Protein AF-A0A821ZN72-F1 (afdb_monomer_lite)

InterPro domains:
  IPR028994 Integrin alpha, N-terminal [SSF69318] (66-125)

Structure (mmCIF, N/CA/C/O backbone):
data_AF-A0A821ZN72-F1
#
_entry.id   AF-A0A821ZN72-F1
#
loop_
_atom_site.group_PDB
_atom_site.id
_atom_site.type_symbol
_atom_site.label_atom_id
_atom_site.label_alt_id
_atom_site.label_comp_id
_atom_site.label_asym_id
_atom_site.label_entity_id
_atom_site.label_seq_id
_atom_site.pdbx_PDB_ins_code
_atom_site.Cartn_x
_atom_site.Cartn_y
_atom_site.Cartn_z
_atom_site.occupancy
_atom_site.B_iso_or_equiv
_atom_site.auth_seq_id
_atom_site.auth_comp_id
_atom_site.auth_asym_id
_atom_site.auth_atom_id
_atom_site.pdbx_PDB_model_num
ATOM 1 N N . MET A 1 1 ? 95.736 39.147 -12.457 1.00 45.97 1 MET A N 1
ATOM 2 C CA . MET A 1 1 ? 95.042 38.847 -13.732 1.00 45.97 1 MET A CA 1
ATOM 3 C C . MET A 1 1 ? 93.547 38.997 -13.495 1.00 45.97 1 MET A C 1
ATOM 5 O O . MET A 1 1 ? 93.052 38.441 -12.524 1.00 45.97 1 MET A O 1
ATOM 9 N N . ASN A 1 2 ? 92.874 39.818 -14.301 1.00 39.53 2 ASN A N 1
ATOM 10 C CA . ASN A 1 2 ? 91.482 40.238 -14.100 1.00 39.53 2 ASN A CA 1
ATOM 11 C C . ASN A 1 2 ? 90.491 39.149 -14.540 1.00 39.53 2 ASN A C 1
ATOM 13 O O . ASN A 1 2 ? 90.612 38.623 -15.645 1.00 39.53 2 ASN A O 1
ATOM 17 N N . TYR A 1 3 ? 89.491 38.851 -13.706 1.00 51.88 3 TYR A N 1
ATOM 18 C CA . TYR A 1 3 ? 88.338 38.041 -14.101 1.00 51.88 3 TYR A CA 1
ATOM 19 C C . TYR A 1 3 ? 87.355 38.911 -14.888 1.00 51.88 3 TYR A C 1
ATOM 21 O O . TYR A 1 3 ? 86.797 39.866 -14.355 1.00 51.88 3 TYR A O 1
ATOM 29 N N . VAL A 1 4 ? 87.128 38.576 -16.158 1.00 58.50 4 VAL A N 1
ATOM 30 C CA . VAL A 1 4 ? 86.057 39.173 -16.966 1.00 58.50 4 VAL A CA 1
ATOM 31 C C . VAL A 1 4 ? 84.825 38.279 -16.840 1.00 58.50 4 VAL A C 1
ATOM 33 O O . VAL A 1 4 ? 84.816 37.148 -17.325 1.00 58.50 4 VAL A O 1
ATOM 36 N N . MET A 1 5 ? 83.785 38.768 -16.163 1.00 53.09 5 MET A N 1
ATOM 37 C CA . MET A 1 5 ? 82.518 38.050 -16.005 1.00 53.09 5 MET A CA 1
ATOM 38 C C . MET A 1 5 ? 81.690 38.178 -17.293 1.00 53.09 5 MET A C 1
ATOM 40 O O . MET A 1 5 ? 81.327 39.275 -17.712 1.00 53.09 5 MET A O 1
ATOM 44 N N . LYS A 1 6 ? 81.403 37.048 -17.948 1.00 61.91 6 LYS A N 1
ATOM 45 C CA . LYS A 1 6 ? 80.649 36.989 -19.208 1.00 61.91 6 LYS A CA 1
ATOM 46 C C . LYS A 1 6 ? 79.165 36.760 -18.909 1.00 61.91 6 LYS A C 1
ATOM 48 O O . LYS A 1 6 ? 78.763 35.636 -18.620 1.00 61.91 6 LYS A O 1
ATOM 53 N N . PHE A 1 7 ? 78.347 37.811 -18.978 1.00 49.97 7 PHE A N 1
ATOM 54 C CA . PHE A 1 7 ? 76.890 37.689 -18.859 1.00 49.97 7 PHE A CA 1
ATOM 55 C C . PHE A 1 7 ? 76.300 37.091 -20.141 1.00 49.97 7 PHE A C 1
ATOM 57 O O . PHE A 1 7 ? 76.469 37.631 -21.234 1.00 49.97 7 PHE A O 1
ATOM 64 N N . ARG A 1 8 ? 75.611 35.955 -20.014 1.00 59.69 8 ARG A N 1
ATOM 65 C CA . ARG A 1 8 ? 74.919 35.285 -21.120 1.00 59.69 8 ARG A CA 1
ATOM 66 C C . ARG A 1 8 ? 73.436 35.650 -21.048 1.00 59.69 8 ARG A C 1
ATOM 68 O O . ARG A 1 8 ? 72.725 35.164 -20.176 1.00 59.69 8 ARG A O 1
ATOM 75 N N . ILE A 1 9 ? 72.984 36.530 -21.939 1.00 61.78 9 ILE A N 1
ATOM 76 C CA . ILE A 1 9 ? 71.574 36.931 -22.040 1.00 61.78 9 ILE A CA 1
ATOM 77 C C . ILE A 1 9 ? 70.804 35.769 -22.683 1.00 61.78 9 ILE A C 1
ATOM 79 O O . ILE A 1 9 ? 71.154 35.322 -23.776 1.00 61.78 9 ILE A O 1
ATOM 83 N N . LEU A 1 10 ? 69.794 35.235 -21.991 1.00 61.06 10 LEU A N 1
ATOM 84 C CA . LEU A 1 10 ? 68.922 34.192 -22.539 1.00 61.06 10 LEU A CA 1
ATOM 85 C C . LEU A 1 10 ? 67.983 34.791 -23.605 1.00 61.06 10 LEU A C 1
ATOM 87 O O . LEU A 1 10 ? 67.548 35.934 -23.459 1.00 61.06 10 LEU A O 1
ATOM 91 N N . PRO A 1 11 ? 67.653 34.045 -24.674 1.00 64.62 11 PRO A N 1
ATOM 92 C CA . PRO A 1 11 ? 66.812 34.548 -25.755 1.00 64.62 11 PRO A CA 1
ATOM 93 C C . PRO A 1 11 ? 65.397 34.885 -25.261 1.00 64.62 11 PRO A C 1
ATOM 95 O O . PRO A 1 11 ? 64.787 34.128 -24.502 1.00 64.62 11 PRO A O 1
ATOM 98 N N . LEU A 1 12 ? 64.858 36.009 -25.743 1.00 59.19 12 LEU A N 1
ATOM 99 C CA . LEU A 1 12 ? 63.556 36.579 -25.358 1.00 59.19 12 LEU A CA 1
ATOM 100 C C . LEU A 1 12 ? 62.381 35.584 -25.504 1.00 59.19 12 LEU A C 1
ATOM 102 O O . LEU A 1 12 ? 61.404 35.649 -24.761 1.00 59.19 12 LEU A O 1
ATOM 106 N N . SER A 1 13 ? 62.506 34.610 -26.410 1.00 64.75 13 SER A N 1
ATOM 107 C CA . SER A 1 13 ? 61.522 33.543 -26.640 1.00 64.75 13 SER A CA 1
ATOM 108 C C . SER A 1 13 ? 61.353 32.586 -25.454 1.00 64.75 13 SER A C 1
ATOM 110 O O . SER A 1 13 ? 60.258 32.064 -25.235 1.00 64.75 13 SER A O 1
ATOM 112 N N . ILE A 1 14 ? 62.408 32.369 -24.662 1.00 65.38 14 ILE A N 1
ATOM 113 C CA . ILE A 1 14 ? 62.359 31.515 -23.470 1.00 65.38 14 ILE A CA 1
ATOM 114 C C . ILE A 1 14 ? 61.598 32.230 -22.355 1.00 65.38 14 ILE A C 1
ATOM 116 O O . ILE A 1 14 ? 60.726 31.622 -21.736 1.00 65.38 14 ILE A O 1
ATOM 120 N N . PHE A 1 15 ? 61.856 33.523 -22.149 1.00 63.22 15 PHE A N 1
ATOM 121 C CA . PHE A 1 15 ? 61.130 34.327 -21.163 1.00 63.22 15 PHE A CA 1
ATOM 122 C C . PHE A 1 15 ? 59.634 34.404 -21.476 1.00 63.22 15 PHE A C 1
ATOM 124 O O . PHE A 1 15 ? 58.810 34.205 -20.586 1.00 63.22 15 PHE A O 1
ATOM 131 N N . PHE A 1 16 ? 59.276 34.595 -22.747 1.00 68.62 16 PHE A N 1
ATOM 132 C CA . PHE A 1 16 ? 57.877 34.673 -23.165 1.00 68.62 16 PHE A CA 1
ATOM 133 C C . PHE A 1 16 ? 57.124 33.345 -22.967 1.00 68.62 16 PHE A C 1
ATOM 135 O O . PHE A 1 16 ? 55.985 33.338 -22.505 1.00 68.62 16 PHE A O 1
ATOM 142 N N . ARG A 1 17 ? 57.773 32.201 -23.241 1.00 69.44 17 ARG A N 1
ATOM 143 C CA . ARG A 1 17 ? 57.181 30.870 -23.014 1.00 69.44 17 ARG A CA 1
ATOM 144 C C . ARG A 1 17 ? 56.913 30.579 -21.540 1.00 69.44 17 ARG A C 1
ATOM 146 O O . ARG A 1 17 ? 55.849 30.062 -21.219 1.00 69.44 17 ARG A O 1
ATOM 153 N N . HIS A 1 18 ? 57.845 30.917 -20.651 1.00 70.19 18 HIS A N 1
ATOM 154 C CA . HIS A 1 18 ? 57.661 30.686 -19.214 1.00 70.19 18 HIS A CA 1
ATOM 155 C C . HIS A 1 18 ? 56.584 31.606 -18.633 1.00 70.19 18 HIS A C 1
ATOM 157 O O . HIS A 1 18 ? 55.757 31.158 -17.843 1.00 70.19 18 HIS A O 1
ATOM 163 N N . PHE A 1 19 ? 56.533 32.861 -19.086 1.00 73.50 19 PHE A N 1
ATOM 164 C CA . PHE A 1 19 ? 55.504 33.814 -18.676 1.00 73.50 19 PHE A CA 1
ATOM 165 C C . PHE A 1 19 ? 54.093 33.374 -19.107 1.00 73.50 19 PHE A C 1
ATOM 167 O O . PHE A 1 19 ? 53.156 33.444 -18.314 1.00 73.50 19 PHE A O 1
ATOM 174 N N . LEU A 1 20 ? 53.948 32.826 -20.320 1.00 74.50 20 LEU A N 1
ATOM 175 C CA . LEU A 1 20 ? 52.672 32.298 -20.813 1.00 74.50 20 LEU A CA 1
ATOM 176 C C . LEU A 1 20 ? 52.192 31.073 -20.010 1.00 74.50 20 LEU A C 1
ATOM 178 O O . LEU A 1 20 ? 51.007 30.971 -19.700 1.00 74.50 20 LEU A O 1
ATOM 182 N N . ILE A 1 21 ? 53.104 30.167 -19.633 1.00 76.25 21 ILE A N 1
ATOM 183 C CA . ILE A 1 21 ? 52.780 28.990 -18.807 1.00 76.25 21 ILE A CA 1
ATOM 184 C C . ILE A 1 21 ? 52.291 29.420 -17.420 1.00 76.25 21 ILE A C 1
ATOM 186 O O . ILE A 1 21 ? 51.289 28.896 -16.941 1.00 76.25 21 ILE A O 1
ATOM 190 N N . ILE A 1 22 ? 52.949 30.404 -16.799 1.00 75.81 22 ILE A N 1
ATOM 191 C CA . ILE A 1 22 ? 52.548 30.925 -15.484 1.00 75.81 22 ILE A CA 1
ATOM 192 C C . ILE A 1 22 ? 51.130 31.504 -15.543 1.00 75.81 22 ILE A C 1
ATOM 194 O O . ILE A 1 22 ? 50.318 31.197 -14.674 1.00 75.81 22 ILE A O 1
ATOM 198 N N . ILE A 1 23 ? 50.798 32.271 -16.588 1.00 77.06 23 ILE A N 1
ATOM 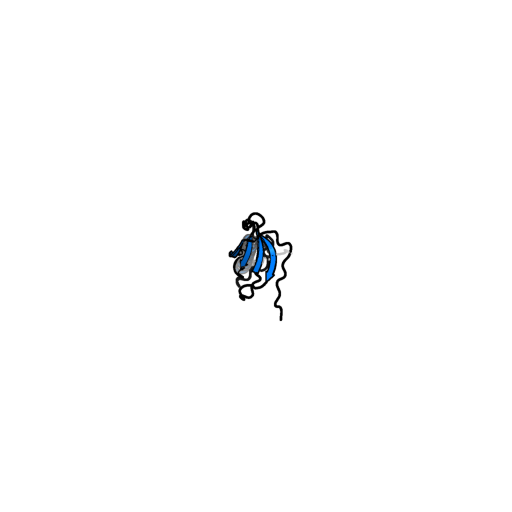199 C CA . ILE A 1 23 ? 49.447 32.824 -16.769 1.00 77.06 23 ILE A CA 1
ATOM 200 C C . ILE A 1 23 ? 48.411 31.708 -16.941 1.00 77.06 23 ILE A C 1
ATOM 202 O O . ILE A 1 23 ? 47.365 31.752 -16.300 1.00 77.06 23 ILE A O 1
ATOM 206 N N . LEU A 1 24 ? 48.692 30.689 -17.757 1.00 69.94 24 LEU A N 1
ATOM 207 C CA . LEU A 1 24 ? 47.759 29.579 -17.985 1.00 69.94 24 LEU A CA 1
ATOM 208 C C . LEU A 1 24 ? 47.496 28.762 -16.707 1.00 69.94 24 LEU A C 1
ATOM 210 O O . LEU A 1 24 ? 46.349 28.406 -16.423 1.00 69.94 24 LEU A O 1
ATOM 214 N N . VAL A 1 25 ? 48.530 28.517 -15.897 1.00 71.00 25 VAL A N 1
ATOM 215 C CA . VAL A 1 25 ? 48.392 27.833 -14.599 1.00 71.00 25 VAL A CA 1
ATOM 216 C C . VAL A 1 25 ? 47.587 28.688 -13.617 1.00 71.00 25 VAL A C 1
ATOM 218 O O . VAL A 1 25 ? 46.701 28.170 -12.939 1.00 71.00 25 VAL A O 1
ATOM 221 N N . PHE A 1 26 ? 47.816 30.005 -13.587 1.00 68.56 26 PHE A N 1
ATOM 222 C CA . PHE A 1 26 ? 47.076 30.917 -12.712 1.00 68.56 26 PHE A CA 1
ATOM 223 C C . PHE A 1 26 ? 45.588 31.003 -13.083 1.00 68.56 26 PHE A C 1
ATOM 225 O O . PHE A 1 26 ? 44.729 30.961 -12.207 1.00 68.56 26 PHE A O 1
ATOM 232 N N . GLN A 1 27 ? 45.266 31.038 -14.381 1.00 63.97 27 GLN A N 1
ATOM 233 C CA . GLN A 1 27 ? 43.881 30.993 -14.867 1.00 63.97 27 GLN A CA 1
ATOM 234 C C . GLN A 1 27 ? 43.184 29.680 -14.490 1.00 63.97 27 GLN A C 1
ATOM 236 O O . GLN A 1 27 ? 41.996 29.686 -14.187 1.00 63.97 27 GLN A O 1
ATOM 241 N N . SER A 1 28 ? 43.916 28.563 -14.462 1.00 60.41 28 SER A N 1
ATOM 242 C CA . SER A 1 28 ? 43.374 27.257 -14.060 1.00 60.41 28 SER A CA 1
ATOM 243 C C . SER A 1 28 ? 43.098 27.188 -12.554 1.00 60.41 28 SER A C 1
ATOM 245 O O . SER A 1 28 ? 42.144 26.540 -12.136 1.00 60.41 28 SER A O 1
ATOM 247 N N . PHE A 1 29 ? 43.899 27.890 -11.746 1.00 62.25 29 PHE A N 1
ATOM 248 C CA . PHE A 1 29 ? 43.703 27.974 -10.299 1.00 62.25 29 PHE A CA 1
ATOM 249 C C . PHE A 1 29 ? 42.541 28.906 -9.922 1.00 62.25 29 PHE A C 1
ATOM 251 O O . PHE A 1 29 ? 41.765 28.591 -9.027 1.00 62.25 29 PHE A O 1
ATOM 258 N N . VAL A 1 30 ? 42.383 30.032 -10.630 1.00 68.44 30 VAL A N 1
ATOM 259 C CA . VAL A 1 30 ? 41.305 31.008 -10.375 1.00 68.44 30 VAL A CA 1
ATOM 260 C C . VAL A 1 30 ? 39.957 30.550 -10.951 1.00 68.44 30 VAL A C 1
ATOM 262 O O . VAL A 1 30 ? 38.920 30.846 -10.364 1.00 68.44 30 VAL A O 1
ATOM 265 N N . ASN A 1 31 ? 39.947 29.788 -12.053 1.00 60.47 31 ASN A N 1
ATOM 266 C CA . ASN A 1 31 ? 38.719 29.245 -12.658 1.00 60.47 31 ASN A CA 1
ATOM 267 C C . ASN A 1 31 ? 38.322 27.857 -12.136 1.00 60.47 31 ASN A C 1
ATOM 269 O O . ASN A 1 31 ? 37.424 27.229 -12.704 1.00 60.47 31 ASN A O 1
ATOM 273 N N . GLY A 1 32 ? 38.961 27.373 -11.068 1.00 54.81 32 GLY A N 1
ATOM 274 C CA . GLY A 1 32 ? 38.483 26.208 -10.336 1.00 54.81 32 GLY A CA 1
ATOM 275 C C . GLY A 1 32 ? 37.118 26.527 -9.740 1.00 54.81 32 GLY A C 1
ATOM 276 O O . GLY A 1 32 ? 37.027 27.088 -8.651 1.00 54.81 32 GLY A O 1
ATOM 277 N N . LYS A 1 33 ? 36.041 26.211 -10.467 1.00 57.91 33 LYS A N 1
ATOM 278 C CA . LYS A 1 33 ? 34.707 26.157 -9.877 1.00 57.91 33 LYS A CA 1
ATOM 279 C C . LYS A 1 33 ? 34.812 25.208 -8.692 1.00 57.91 33 LYS A C 1
ATOM 281 O O . LYS A 1 33 ? 35.204 24.055 -8.858 1.00 57.91 33 LYS A O 1
ATOM 286 N N . ASN A 1 34 ? 34.494 25.712 -7.504 1.00 55.41 34 ASN A 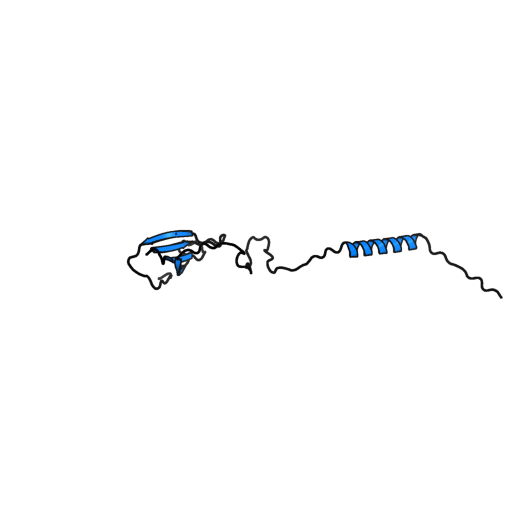N 1
ATOM 287 C CA . ASN A 1 34 ? 34.161 24.860 -6.377 1.00 55.41 34 ASN A CA 1
ATOM 288 C C . ASN A 1 34 ? 32.877 24.137 -6.775 1.00 55.41 34 ASN A C 1
ATOM 290 O O . ASN A 1 34 ? 31.775 24.604 -6.492 1.00 55.41 34 ASN A O 1
ATOM 294 N N . ASP A 1 35 ? 33.025 23.043 -7.513 1.00 57.66 35 ASP A N 1
ATOM 295 C CA . ASP A 1 35 ? 31.965 22.073 -7.660 1.00 57.66 35 ASP A CA 1
ATOM 296 C C . ASP A 1 35 ? 31.836 21.455 -6.275 1.00 57.66 35 ASP A C 1
ATOM 298 O O . ASP A 1 35 ? 32.543 20.512 -5.919 1.00 57.66 35 ASP A O 1
ATOM 302 N N . ASP A 1 36 ? 30.983 22.068 -5.460 1.00 57.75 36 ASP A N 1
ATOM 303 C CA . ASP A 1 36 ? 30.543 21.546 -4.181 1.00 57.75 36 ASP A CA 1
ATOM 304 C C . ASP A 1 36 ? 29.723 20.287 -4.484 1.00 57.75 36 ASP A C 1
ATOM 306 O O . ASP A 1 36 ? 28.493 20.273 -4.503 1.00 57.75 36 ASP A O 1
ATOM 310 N N . GLN A 1 37 ? 30.431 19.215 -4.842 1.00 55.22 37 GLN A N 1
ATOM 311 C CA . GLN A 1 37 ? 29.906 17.879 -5.045 1.00 55.22 37 GLN A CA 1
ATOM 312 C C . GLN A 1 37 ? 29.607 17.302 -3.664 1.00 55.22 37 GLN A C 1
ATOM 314 O O . GLN A 1 37 ? 30.129 16.260 -3.265 1.00 55.22 37 GLN A O 1
ATOM 319 N N . THR A 1 38 ? 28.665 17.924 -2.958 1.00 47.50 38 THR A N 1
ATOM 320 C CA . THR A 1 38 ? 27.691 17.120 -2.241 1.00 47.50 38 THR A CA 1
ATOM 321 C C . THR A 1 38 ? 26.958 16.328 -3.321 1.00 47.50 38 THR A C 1
ATOM 323 O O . THR A 1 38 ? 25.941 16.743 -3.872 1.00 47.50 38 THR A O 1
ATOM 326 N N . LYS A 1 39 ? 27.530 15.177 -3.697 1.00 50.38 39 LYS A N 1
ATOM 327 C CA . LYS A 1 39 ? 26.788 14.110 -4.359 1.00 50.38 39 LYS A CA 1
ATOM 328 C C . LYS A 1 39 ? 25.664 13.749 -3.398 1.00 50.38 39 LYS A C 1
ATOM 330 O O . LYS A 1 39 ? 25.803 12.856 -2.569 1.00 50.38 39 LYS A O 1
ATOM 335 N N . ASN A 1 40 ? 24.556 14.478 -3.482 1.00 51.53 40 ASN A N 1
ATOM 336 C CA . ASN A 1 40 ? 23.283 13.977 -3.024 1.00 51.53 40 ASN A CA 1
ATOM 337 C C . ASN A 1 40 ? 23.127 12.639 -3.736 1.00 51.53 40 ASN A C 1
ATOM 339 O O . ASN A 1 40 ? 23.164 12.573 -4.967 1.00 51.53 40 ASN A O 1
ATOM 343 N N . LEU A 1 41 ? 23.049 11.572 -2.948 1.00 57.59 41 LEU A N 1
ATOM 344 C CA . LEU A 1 41 ? 22.775 10.210 -3.380 1.00 57.59 41 LEU A CA 1
ATOM 345 C C . LEU A 1 41 ? 21.322 10.144 -3.890 1.00 57.59 41 LEU A C 1
ATOM 347 O O . LEU A 1 41 ? 20.461 9.513 -3.299 1.00 57.59 41 LEU A O 1
ATOM 351 N N . GLY A 1 42 ? 21.042 10.905 -4.940 1.00 54.97 42 GLY A N 1
ATOM 352 C CA . GLY A 1 42 ? 19.748 11.123 -5.571 1.00 54.97 42 GLY A CA 1
ATOM 353 C C . GLY A 1 42 ? 19.948 11.395 -7.057 1.00 54.97 42 GLY A C 1
ATOM 354 O O . GLY A 1 42 ? 19.227 12.192 -7.652 1.00 54.97 42 GLY A O 1
ATOM 355 N N . SER A 1 43 ? 20.976 10.772 -7.649 1.00 54.00 43 SER A N 1
ATOM 356 C CA . SER A 1 43 ? 21.146 10.734 -9.096 1.00 54.00 43 SER A CA 1
ATOM 357 C C . SER A 1 43 ? 19.985 9.918 -9.652 1.00 54.00 43 SER A C 1
ATOM 359 O O . SER A 1 43 ? 20.067 8.696 -9.753 1.00 54.00 43 SER A O 1
ATOM 361 N N . SER A 1 44 ? 18.880 10.591 -9.977 1.00 56.69 44 SER A N 1
ATOM 362 C CA . SER A 1 44 ? 17.925 10.046 -10.929 1.00 56.69 44 SER A CA 1
ATOM 363 C C . SER A 1 44 ? 18.728 9.796 -12.195 1.00 56.69 44 SER A C 1
ATOM 365 O O . SER A 1 44 ? 19.229 10.735 -12.818 1.00 56.69 44 SER A O 1
ATOM 367 N N . ASN A 1 45 ? 18.890 8.531 -12.564 1.00 54.78 45 ASN A N 1
ATOM 368 C CA . ASN A 1 45 ? 19.212 8.230 -13.944 1.00 54.78 45 ASN A CA 1
ATOM 369 C C . ASN A 1 45 ? 18.102 8.884 -14.783 1.00 54.78 45 ASN A C 1
ATOM 371 O O . ASN A 1 45 ? 16.937 8.920 -14.380 1.00 54.78 45 ASN A O 1
ATOM 375 N N . GLY A 1 46 ? 18.449 9.480 -15.922 1.00 53.53 46 GLY A N 1
ATOM 376 C CA . GLY A 1 46 ? 17.480 10.104 -16.832 1.00 53.53 46 GLY A CA 1
ATOM 377 C C . GLY A 1 46 ? 16.508 9.106 -17.482 1.00 53.53 46 GLY A C 1
ATOM 378 O O . GLY A 1 46 ? 15.939 9.409 -18.523 1.00 53.53 46 GLY A O 1
ATOM 379 N N . ASP A 1 47 ? 16.353 7.913 -16.905 1.00 63.53 47 ASP A N 1
ATOM 380 C CA . ASP A 1 47 ? 15.478 6.823 -17.327 1.00 63.53 47 ASP A CA 1
ATOM 381 C C . ASP A 1 47 ? 14.072 6.910 -16.700 1.00 63.53 47 ASP A C 1
ATOM 383 O O . ASP A 1 47 ? 13.226 6.060 -16.971 1.00 63.53 47 ASP A O 1
ATOM 387 N N . GLY A 1 48 ? 13.810 7.931 -15.872 1.00 55.19 48 GLY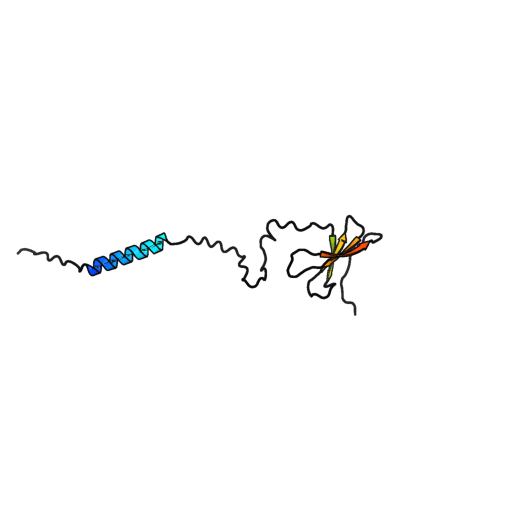 A N 1
ATOM 388 C CA . GLY A 1 48 ? 12.511 8.160 -15.233 1.00 55.19 48 GLY A CA 1
ATOM 389 C C . GLY A 1 48 ? 12.167 7.154 -14.132 1.00 55.19 48 GLY A C 1
ATOM 390 O O . GLY A 1 48 ? 11.069 7.213 -13.581 1.00 55.19 48 GLY A O 1
ATOM 391 N N . ARG A 1 49 ? 13.084 6.245 -13.773 1.00 54.09 49 ARG A N 1
ATOM 392 C CA . ARG A 1 49 ? 12.895 5.347 -12.634 1.00 54.09 49 ARG A CA 1
ATOM 393 C C . ARG A 1 49 ? 13.427 6.030 -11.3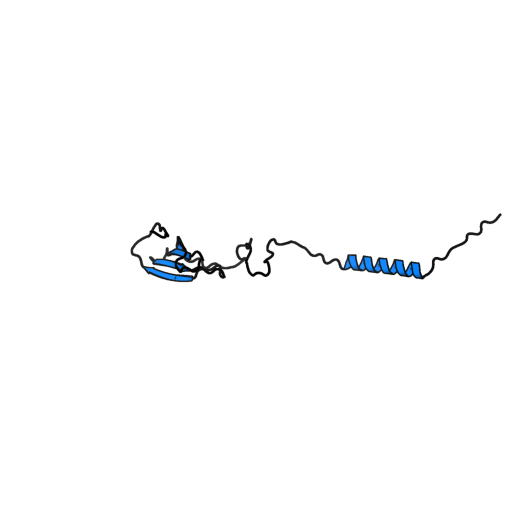86 1.00 54.09 49 ARG A C 1
ATOM 395 O O . ARG A 1 49 ? 14.630 6.154 -11.178 1.00 54.09 49 ARG A O 1
ATOM 402 N N . HIS A 1 50 ? 12.504 6.482 -10.546 1.00 61.16 50 HIS A N 1
ATOM 403 C CA . HIS A 1 50 ? 12.810 7.073 -9.251 1.00 61.16 50 HIS A CA 1
ATOM 404 C C . HIS A 1 50 ? 13.508 6.046 -8.345 1.00 61.16 50 HIS A C 1
ATOM 406 O O . HIS A 1 50 ? 12.867 5.233 -7.683 1.00 61.16 50 HIS A O 1
ATOM 412 N N . VAL A 1 51 ? 14.840 6.081 -8.311 1.00 56.53 51 VAL A N 1
ATOM 413 C CA . VAL A 1 51 ? 15.642 5.349 -7.329 1.00 56.53 51 VAL A CA 1
ATOM 414 C C . VAL A 1 51 ? 15.546 6.118 -6.012 1.00 56.53 51 VAL A C 1
ATOM 416 O O . VAL A 1 51 ? 16.218 7.126 -5.844 1.00 56.53 51 VAL A O 1
ATOM 419 N N . PHE A 1 52 ? 14.648 5.667 -5.135 1.00 59.31 52 PHE A N 1
ATOM 420 C CA . PHE A 1 52 ? 14.514 6.023 -3.715 1.00 59.31 52 PHE A CA 1
ATOM 421 C C . PHE A 1 52 ? 14.759 7.500 -3.348 1.00 59.31 52 PHE A C 1
ATOM 423 O O . PHE A 1 52 ? 15.886 7.931 -3.107 1.00 59.31 52 PHE A O 1
ATOM 430 N N . ASP A 1 53 ? 13.677 8.267 -3.190 1.00 62.41 53 ASP A N 1
ATOM 431 C CA . ASP A 1 53 ? 13.753 9.583 -2.552 1.00 62.41 53 ASP A CA 1
ATOM 432 C C . ASP A 1 53 ? 14.002 9.426 -1.043 1.00 62.41 53 ASP A C 1
ATOM 434 O O . ASP A 1 53 ? 13.088 9.132 -0.270 1.00 62.41 53 ASP A O 1
ATOM 438 N N . ILE A 1 54 ? 15.245 9.666 -0.622 1.00 63.97 54 ILE A N 1
ATOM 439 C CA . ILE A 1 54 ? 15.679 9.663 0.784 1.00 63.97 54 ILE A CA 1
ATOM 440 C C . ILE A 1 54 ? 14.901 10.650 1.676 1.00 63.97 54 ILE A C 1
ATOM 442 O O . ILE A 1 54 ? 14.986 10.565 2.898 1.00 63.97 54 ILE A O 1
ATOM 446 N N . ASN A 1 55 ? 14.142 11.580 1.088 1.00 64.75 55 ASN A N 1
ATOM 447 C CA . ASN A 1 55 ? 13.344 12.575 1.798 1.00 64.75 55 ASN A CA 1
ATOM 448 C C . ASN A 1 55 ? 11.829 12.308 1.744 1.00 64.75 55 ASN A C 1
ATOM 450 O O . ASN A 1 55 ? 11.068 13.192 2.142 1.00 64.75 55 ASN A O 1
ATOM 454 N N . PHE A 1 56 ? 11.377 11.146 1.245 1.00 63.59 56 PHE A N 1
ATOM 455 C CA . PHE A 1 56 ? 9.951 10.794 1.120 1.00 63.59 56 PHE A CA 1
ATOM 456 C C . PHE A 1 56 ? 9.085 11.909 0.492 1.00 63.59 56 PHE A C 1
ATOM 458 O O . PHE A 1 56 ? 7.973 12.193 0.944 1.00 63.59 56 PHE A O 1
ATOM 465 N N . GLY A 1 57 ? 9.574 12.568 -0.559 1.00 61.19 57 GLY A N 1
ATOM 466 C CA . GLY A 1 57 ? 8.839 13.602 -1.281 1.00 61.19 57 GLY A CA 1
ATOM 467 C C . GLY A 1 57 ? 8.640 14.856 -0.442 1.00 61.19 57 GLY A C 1
ATOM 468 O O . GLY A 1 57 ? 7.507 15.198 -0.112 1.00 61.19 57 GLY A O 1
ATOM 469 N N . LYS A 1 58 ? 9.734 15.545 -0.096 1.00 57.00 58 LYS A N 1
ATOM 470 C CA . LYS A 1 58 ? 9.757 16.786 0.701 1.00 57.00 58 LYS A CA 1
ATOM 471 C C . LYS A 1 58 ? 8.547 17.692 0.378 1.00 57.00 58 LYS A C 1
ATOM 473 O O . LYS A 1 58 ? 8.424 18.204 -0.732 1.00 57.00 58 LYS A O 1
ATOM 478 N N . ASN A 1 59 ? 7.668 17.894 1.365 1.00 53.50 59 ASN A N 1
ATOM 479 C CA . ASN A 1 59 ? 6.431 18.699 1.311 1.00 53.50 59 ASN A CA 1
ATOM 480 C C . ASN A 1 59 ? 5.266 18.164 0.458 1.00 53.50 59 ASN A C 1
ATOM 482 O O . ASN A 1 59 ? 4.293 18.894 0.241 1.00 53.50 59 ASN A O 1
ATOM 486 N N . LYS A 1 60 ? 5.293 16.909 0.003 1.00 57.47 60 LYS A N 1
ATOM 487 C CA . LYS A 1 60 ? 4.115 16.309 -0.622 1.00 57.47 60 LYS A CA 1
ATOM 488 C C . LYS A 1 60 ? 3.103 15.992 0.479 1.00 57.47 60 LYS A C 1
ATOM 490 O O . LYS A 1 60 ? 3.322 15.128 1.322 1.00 57.47 60 LYS A O 1
ATOM 495 N N . LYS A 1 61 ? 1.995 16.737 0.504 1.00 54.91 61 LYS A N 1
ATOM 496 C CA . LYS A 1 61 ? 0.826 16.372 1.308 1.00 54.91 61 LYS A CA 1
ATOM 497 C C . LYS A 1 61 ? 0.255 15.094 0.708 1.00 54.91 61 LYS A C 1
ATOM 499 O O . LYS A 1 61 ? -0.464 15.150 -0.286 1.00 54.91 61 LYS A O 1
ATOM 504 N N . TYR A 1 62 ? 0.603 13.953 1.283 1.00 58.41 62 TYR A N 1
ATOM 505 C CA . TYR A 1 62 ? -0.150 12.732 1.045 1.00 58.41 62 TYR A CA 1
ATOM 506 C C . TYR A 1 62 ? -1.533 12.964 1.641 1.00 58.41 62 TYR A C 1
ATOM 508 O O . TYR A 1 62 ? -1.645 13.421 2.783 1.00 58.41 62 TYR A O 1
ATOM 516 N N . ALA A 1 63 ? -2.579 12.763 0.842 1.00 55.66 63 ALA A N 1
ATOM 517 C CA . ALA A 1 63 ? -3.929 12.783 1.371 1.00 55.66 63 ALA A CA 1
ATOM 518 C C . ALA A 1 63 ? -3.968 11.737 2.489 1.00 55.66 63 ALA A C 1
ATOM 520 O O . ALA A 1 63 ? -3.783 10.551 2.232 1.00 55.66 63 ALA A O 1
ATOM 521 N N . ILE A 1 64 ? -4.113 12.193 3.735 1.00 54.97 64 ILE A N 1
ATOM 522 C CA . ILE A 1 64 ? -4.377 11.307 4.864 1.00 54.97 64 ILE A CA 1
ATOM 523 C C . ILE A 1 64 ? -5.835 10.892 4.689 1.00 54.97 64 ILE A C 1
ATOM 525 O O . ILE A 1 64 ? -6.740 11.534 5.222 1.00 54.97 64 ILE A O 1
ATOM 529 N N . ASP A 1 65 ? -6.058 9.907 3.824 1.00 68.44 65 ASP A N 1
ATOM 530 C CA . ASP A 1 65 ? -7.352 9.256 3.693 1.00 68.44 65 ASP A CA 1
ATOM 531 C C . A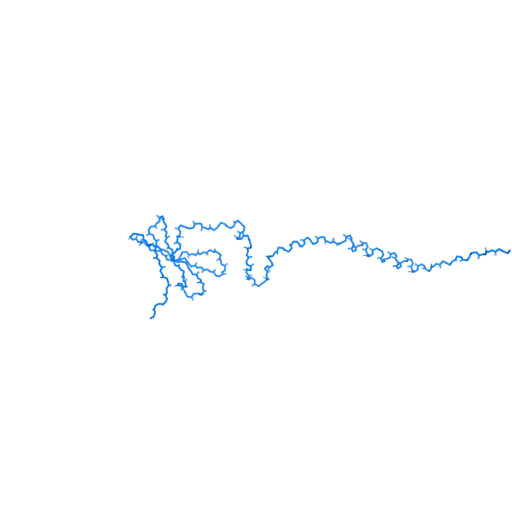SP A 1 65 ? -7.599 8.417 4.956 1.00 68.44 65 ASP A C 1
ATOM 533 O O . ASP A 1 65 ? -6.667 7.879 5.555 1.00 68.44 65 ASP A O 1
ATOM 537 N N . ASP A 1 66 ? -8.848 8.317 5.404 1.00 79.56 66 ASP A N 1
ATOM 538 C CA . ASP A 1 66 ? -9.241 7.615 6.643 1.00 79.56 66 ASP A CA 1
ATOM 539 C C . ASP A 1 66 ? -9.323 6.081 6.483 1.00 79.56 66 ASP A C 1
ATOM 541 O O . ASP A 1 66 ? -10.020 5.384 7.231 1.00 79.56 66 ASP A O 1
ATOM 545 N N . CYS A 1 67 ? -8.575 5.592 5.499 1.00 82.75 67 CYS A N 1
ATOM 546 C CA . CYS A 1 67 ? -8.517 4.253 4.949 1.00 82.75 67 CYS A CA 1
ATOM 547 C C . CYS A 1 67 ? -7.470 3.438 5.724 1.00 82.75 67 CYS A C 1
ATOM 549 O O . CYS A 1 67 ? -6.264 3.604 5.546 1.00 82.75 67 CYS A O 1
ATOM 551 N N . ILE A 1 68 ? -7.933 2.557 6.617 1.00 88.56 68 ILE A N 1
ATOM 552 C CA . ILE A 1 68 ? -7.070 1.579 7.292 1.00 88.56 68 ILE A CA 1
ATOM 553 C C . ILE A 1 68 ? -6.887 0.378 6.358 1.00 88.56 68 ILE A C 1
ATOM 555 O O . ILE A 1 68 ? -7.885 -0.299 6.081 1.00 88.56 68 ILE A O 1
ATOM 559 N N . PRO A 1 69 ? -5.661 0.094 5.880 1.00 90.31 69 PRO A N 1
ATOM 560 C CA . PRO A 1 69 ? -5.408 -1.035 4.994 1.00 90.31 69 PRO A CA 1
ATOM 561 C C . PRO A 1 69 ? -5.678 -2.353 5.722 1.00 90.31 69 PRO A C 1
ATOM 563 O O . PRO A 1 69 ? -5.249 -2.536 6.861 1.00 90.31 69 PRO A O 1
ATOM 566 N N . LEU A 1 70 ? -6.399 -3.254 5.054 1.00 92.19 70 LEU A N 1
ATOM 567 C CA . LEU A 1 70 ? -6.721 -4.593 5.553 1.00 92.19 70 LEU A CA 1
ATOM 568 C C . LEU A 1 70 ? -6.105 -5.691 4.682 1.00 92.19 70 LEU A C 1
ATOM 570 O O . LEU A 1 70 ? -5.701 -6.712 5.214 1.00 92.19 70 LEU A O 1
ATOM 574 N N . ALA A 1 71 ? -5.995 -5.480 3.367 1.00 94.06 71 ALA A N 1
ATOM 575 C CA . ALA A 1 71 ? -5.338 -6.419 2.462 1.00 94.06 71 ALA A CA 1
ATOM 576 C C . ALA A 1 71 ? -4.661 -5.694 1.293 1.00 94.06 71 ALA A C 1
ATOM 578 O O . ALA A 1 71 ? -5.017 -4.564 0.948 1.00 94.06 71 ALA A O 1
ATOM 579 N N . PHE A 1 72 ? -3.705 -6.378 0.670 1.00 93.62 72 PHE A N 1
ATOM 580 C CA . PHE A 1 72 ? -2.986 -5.924 -0.517 1.00 93.62 72 PHE A CA 1
ATOM 581 C C . PHE A 1 72 ? -3.116 -6.977 -1.614 1.00 93.62 72 PHE A C 1
ATOM 583 O O . PHE A 1 72 ? -3.036 -8.172 -1.329 1.00 93.62 72 PHE A O 1
ATOM 590 N N . GLY A 1 73 ? -3.297 -6.542 -2.855 1.00 92.81 73 GLY A N 1
ATOM 591 C CA . GLY A 1 73 ? -3.449 -7.428 -4.005 1.00 92.81 73 GLY A CA 1
ATOM 592 C C . GLY A 1 73 ? -3.496 -6.634 -5.301 1.00 92.81 73 GLY A C 1
ATOM 593 O O . GLY A 1 73 ? -3.626 -5.420 -5.260 1.00 92.81 73 GLY A O 1
ATOM 594 N N . ASP A 1 74 ? -3.369 -7.309 -6.435 1.00 93.56 74 ASP A N 1
ATOM 595 C CA . ASP A 1 74 ? -3.582 -6.712 -7.758 1.00 93.56 74 ASP A CA 1
ATOM 596 C C . ASP A 1 74 ? -5.057 -6.926 -8.130 1.00 93.56 74 ASP A C 1
ATOM 598 O O . ASP A 1 74 ? -5.439 -7.996 -8.612 1.00 93.56 74 ASP A O 1
ATOM 602 N N . PHE A 1 75 ? -5.919 -5.967 -7.778 1.00 92.25 75 PHE A N 1
ATOM 603 C CA . PHE A 1 75 ? -7.372 -6.137 -7.902 1.00 92.25 75 PHE A CA 1
ATOM 604 C C . PHE A 1 75 ? -7.881 -5.822 -9.313 1.00 92.25 75 PHE A C 1
ATOM 606 O O . PHE A 1 75 ? -9.016 -6.179 -9.641 1.00 92.25 75 PHE A O 1
ATOM 613 N N . ASN A 1 76 ? -7.068 -5.170 -10.149 1.00 92.94 76 ASN A N 1
ATOM 614 C CA . ASN A 1 76 ? -7.422 -4.777 -11.514 1.00 92.94 76 ASN A CA 1
ATOM 615 C C . ASN A 1 76 ? -6.546 -5.433 -12.610 1.00 92.94 76 ASN A C 1
ATOM 617 O O . ASN A 1 76 ? -6.776 -5.175 -13.794 1.00 92.94 76 ASN A O 1
ATOM 621 N N . ALA A 1 77 ? -5.613 -6.311 -12.229 1.00 93.56 77 ALA A N 1
ATOM 622 C CA . ALA A 1 77 ? -4.689 -7.055 -13.086 1.00 93.56 77 ALA A CA 1
ATOM 623 C C . ALA A 1 77 ? -3.671 -6.192 -13.861 1.00 93.56 77 ALA A C 1
ATOM 625 O O . ALA A 1 77 ? -3.246 -6.569 -14.962 1.00 93.56 77 ALA A O 1
ATOM 626 N N . ASP A 1 78 ? -3.267 -5.042 -13.315 1.00 93.19 78 ASP A N 1
ATOM 627 C CA . ASP A 1 78 ? -2.281 -4.148 -13.936 1.00 93.19 78 ASP A CA 1
ATOM 628 C C . ASP A 1 78 ? -0.829 -4.389 -13.475 1.00 93.19 78 ASP A C 1
ATOM 630 O O . ASP A 1 78 ? 0.103 -3.782 -14.016 1.00 93.19 78 ASP A O 1
ATOM 634 N N . LYS A 1 79 ? -0.620 -5.363 -12.576 1.00 93.25 79 LYS A N 1
ATOM 635 C CA . LYS A 1 79 ? 0.662 -5.743 -11.955 1.00 93.25 79 LYS A CA 1
ATOM 636 C C . LYS A 1 79 ? 1.211 -4.716 -10.964 1.00 93.25 79 LYS A C 1
ATOM 638 O O . LYS A 1 79 ? 2.365 -4.849 -10.538 1.00 93.25 79 LYS A O 1
ATOM 643 N N . VAL A 1 80 ? 0.417 -3.725 -10.576 1.00 91.19 80 VAL A N 1
ATOM 644 C CA . VAL A 1 80 ? 0.687 -2.817 -9.465 1.00 91.19 80 VAL A CA 1
ATOM 645 C C . VAL A 1 80 ? -0.103 -3.306 -8.249 1.00 91.19 80 VAL A C 1
ATOM 647 O O . VAL A 1 80 ? -1.216 -3.805 -8.352 1.00 91.19 80 VAL A O 1
ATOM 650 N N . ILE A 1 81 ? 0.506 -3.241 -7.063 1.00 91.62 81 ILE A N 1
ATOM 651 C CA . ILE A 1 81 ? -0.176 -3.654 -5.832 1.00 91.62 81 ILE A CA 1
ATOM 652 C C . ILE A 1 81 ? -1.151 -2.561 -5.406 1.00 91.62 81 ILE A C 1
ATOM 654 O O . ILE A 1 81 ? -0.725 -1.454 -5.074 1.00 91.62 81 ILE A O 1
ATOM 658 N N . ASP A 1 82 ? -2.428 -2.907 -5.333 1.00 92.50 82 ASP A N 1
ATOM 659 C CA . ASP A 1 82 ? -3.521 -2.077 -4.843 1.00 92.50 82 ASP A CA 1
ATOM 660 C C . ASP A 1 82 ? -3.774 -2.293 -3.346 1.00 92.50 82 ASP A C 1
ATOM 662 O O . ASP A 1 82 ? -3.224 -3.193 -2.698 1.00 92.50 82 ASP A O 1
ATOM 666 N N . ILE A 1 83 ? -4.641 -1.452 -2.779 1.00 92.00 83 ILE A N 1
ATOM 667 C CA . ILE A 1 83 ? -4.968 -1.467 -1.352 1.00 92.00 83 ILE A CA 1
ATOM 668 C C . ILE A 1 83 ? -6.465 -1.703 -1.171 1.00 92.00 83 ILE A C 1
ATOM 670 O O . ILE A 1 83 ? -7.295 -0.917 -1.627 1.00 92.00 83 ILE A O 1
ATOM 674 N N . PHE A 1 84 ? -6.815 -2.747 -0.425 1.00 92.44 84 PHE A N 1
ATOM 675 C CA . PHE A 1 84 ? -8.148 -2.919 0.138 1.00 92.44 84 PHE A CA 1
ATOM 676 C C . PHE A 1 84 ? -8.163 -2.371 1.563 1.00 92.44 84 PHE A C 1
ATOM 678 O O . PHE A 1 84 ? -7.340 -2.757 2.399 1.00 92.44 84 PHE A O 1
ATOM 685 N N . CYS A 1 85 ? -9.095 -1.473 1.862 1.00 91.31 85 CYS A N 1
ATOM 686 C CA . CYS A 1 85 ? -9.130 -0.804 3.153 1.00 91.31 85 CYS A CA 1
ATOM 687 C C . CYS A 1 85 ? -10.534 -0.547 3.674 1.00 91.31 85 CYS A C 1
ATOM 689 O O . CYS A 1 85 ? -11.525 -0.564 2.944 1.00 91.31 85 CYS A O 1
ATOM 691 N N . ARG A 1 86 ? -10.603 -0.262 4.972 1.00 89.75 86 ARG A N 1
ATOM 692 C CA . ARG A 1 86 ? -11.818 0.172 5.653 1.00 89.75 86 ARG A CA 1
ATOM 693 C C . ARG A 1 86 ? -11.706 1.649 6.000 1.00 89.75 86 ARG A C 1
ATOM 695 O O . ARG A 1 86 ? -10.745 2.057 6.651 1.00 89.75 86 ARG A O 1
ATOM 702 N N . ASN A 1 87 ? -12.720 2.420 5.638 1.00 86.00 87 ASN A N 1
ATOM 703 C CA . ASN A 1 87 ? -12.894 3.769 6.152 1.00 86.00 87 ASN A CA 1
ATOM 704 C C . ASN A 1 87 ? -13.294 3.690 7.642 1.00 86.00 87 ASN A C 1
ATOM 706 O O . ASN A 1 87 ? -14.160 2.913 8.037 1.00 86.00 87 ASN A O 1
ATOM 710 N N . THR A 1 88 ? -12.629 4.459 8.500 1.00 72.88 88 THR A N 1
ATOM 711 C CA . THR A 1 88 ? -12.921 4.493 9.947 1.00 72.88 88 THR A CA 1
ATOM 712 C C . THR A 1 88 ? -14.035 5.447 10.367 1.00 72.88 88 THR A C 1
ATOM 714 O O . THR A 1 88 ? -14.577 5.296 11.459 1.00 72.88 88 THR A O 1
ATOM 717 N N . LYS A 1 89 ? -14.367 6.434 9.535 1.00 75.56 89 LYS A N 1
ATOM 718 C CA . LYS A 1 89 ? -15.395 7.455 9.776 1.00 75.56 89 LYS A CA 1
ATOM 719 C C . LYS A 1 89 ? -16.715 7.134 9.077 1.00 75.56 89 LYS A C 1
ATOM 721 O O . LYS A 1 89 ? -17.776 7.435 9.614 1.00 75.56 89 LYS A O 1
ATOM 726 N N . GLY A 1 90 ? -16.651 6.545 7.889 1.00 67.50 90 GLY A N 1
ATOM 727 C CA . GLY A 1 90 ? -17.778 5.976 7.161 1.00 67.50 90 GLY A CA 1
ATOM 728 C C . GLY A 1 90 ? -17.711 4.463 7.267 1.00 67.50 90 GLY A C 1
ATOM 729 O O . GLY A 1 90 ? -16.639 3.897 7.107 1.00 67.50 90 GLY A O 1
ATOM 730 N N . ASN A 1 91 ? -18.828 3.792 7.540 1.00 78.81 91 ASN A N 1
ATOM 731 C CA . ASN A 1 91 ? -18.898 2.328 7.570 1.00 78.81 91 ASN A CA 1
ATOM 732 C C . ASN A 1 91 ? -18.763 1.751 6.150 1.00 78.81 91 ASN A C 1
ATOM 734 O O . ASN A 1 91 ? -19.683 1.113 5.650 1.00 78.81 91 ASN A O 1
ATOM 738 N N . THR A 1 92 ? -17.653 2.019 5.466 1.00 87.50 92 THR A N 1
ATOM 739 C CA . THR A 1 92 ? -17.408 1.621 4.083 1.00 87.50 92 THR A CA 1
ATOM 740 C C . THR A 1 92 ? -16.088 0.885 3.954 1.00 87.50 92 THR A C 1
ATOM 742 O O . THR A 1 92 ? -15.097 1.243 4.592 1.00 87.50 92 THR A O 1
ATOM 745 N N . ILE A 1 93 ? -16.059 -0.097 3.065 1.00 90.69 93 ILE A N 1
ATOM 746 C CA . ILE A 1 93 ? -14.823 -0.665 2.523 1.00 90.69 93 ILE A CA 1
ATOM 747 C C . ILE A 1 93 ? -14.538 -0.067 1.157 1.00 90.69 93 ILE A C 1
ATOM 749 O O . ILE A 1 93 ? -15.476 0.262 0.431 1.00 90.69 93 ILE A O 1
ATOM 753 N N . ARG A 1 94 ? -13.257 0.062 0.818 1.00 90.81 94 ARG A N 1
ATOM 754 C CA . ARG A 1 94 ? -12.788 0.640 -0.438 1.00 90.81 94 ARG A CA 1
ATOM 755 C C . ARG A 1 94 ? -11.693 -0.205 -1.074 1.00 90.81 94 ARG A C 1
ATOM 757 O O . ARG A 1 94 ? -10.913 -0.842 -0.366 1.00 90.81 94 ARG A O 1
ATOM 764 N N . ILE A 1 95 ? -11.616 -0.139 -2.400 1.00 91.88 95 ILE A N 1
ATOM 765 C CA . ILE A 1 95 ? -10.433 -0.540 -3.168 1.00 91.88 95 ILE A CA 1
ATOM 766 C C . ILE A 1 95 ? -9.789 0.732 -3.715 1.00 91.88 95 ILE A C 1
ATOM 768 O O . ILE A 1 95 ? -10.421 1.500 -4.449 1.00 91.88 95 ILE A O 1
ATOM 772 N N . MET A 1 96 ? -8.539 0.944 -3.324 1.00 90.88 96 MET A N 1
ATOM 773 C CA . MET A 1 96 ? -7.691 2.038 -3.763 1.00 90.88 96 MET A CA 1
ATOM 774 C C . MET A 1 96 ? -6.698 1.496 -4.789 1.00 90.88 96 MET A C 1
ATOM 776 O O . MET A 1 96 ? -5.802 0.732 -4.429 1.00 90.88 96 MET A O 1
ATOM 780 N N . LEU A 1 97 ? -6.856 1.906 -6.047 1.00 90.88 97 LEU A N 1
ATOM 781 C CA . LEU A 1 97 ? -5.946 1.524 -7.119 1.00 90.88 97 LEU A CA 1
ATOM 782 C C . LEU A 1 97 ? -4.667 2.338 -7.077 1.00 90.88 97 LEU A C 1
ATOM 784 O O . LEU A 1 97 ? -4.726 3.571 -6.984 1.00 90.88 97 LEU A O 1
ATOM 788 N N . ASN A 1 98 ? -3.537 1.659 -7.205 1.00 89.06 98 ASN A N 1
ATOM 789 C CA . ASN A 1 98 ? -2.244 2.301 -7.374 1.00 89.06 98 ASN A CA 1
ATOM 790 C C . ASN A 1 98 ? -1.871 2.461 -8.851 1.00 89.06 98 ASN A C 1
ATOM 792 O O . ASN A 1 98 ? -2.534 1.970 -9.753 1.00 89.06 98 ASN A O 1
ATOM 796 N N . ASP A 1 99 ? -0.826 3.247 -9.086 1.00 85.38 99 ASP A N 1
ATOM 797 C CA . ASP A 1 99 ? -0.257 3.519 -10.403 1.00 85.38 99 ASP A CA 1
ATOM 798 C C . ASP A 1 99 ? 1.268 3.527 -10.250 1.00 85.38 99 ASP A C 1
ATOM 800 O O . ASP A 1 99 ? 1.794 4.045 -9.260 1.00 85.38 99 ASP A O 1
ATOM 804 N N . ASP A 1 100 ? 1.991 2.984 -11.228 1.00 81.94 100 ASP A N 1
ATOM 805 C CA . ASP A 1 100 ? 3.455 2.973 -11.242 1.00 81.94 100 ASP A CA 1
ATOM 806 C C . ASP A 1 100 ? 4.062 4.376 -11.431 1.00 81.94 100 ASP A C 1
ATOM 808 O O . ASP A 1 100 ? 5.254 4.588 -11.188 1.00 81.94 100 ASP A O 1
ATOM 812 N N . ARG A 1 101 ? 3.238 5.363 -11.809 1.00 79.06 101 ARG A N 1
ATOM 813 C CA . ARG A 1 101 ? 3.649 6.756 -12.064 1.00 79.06 101 ARG A CA 1
ATOM 814 C C . ARG A 1 101 ? 3.278 7.739 -10.964 1.00 79.06 101 ARG A C 1
ATOM 816 O O . ARG A 1 101 ? 3.733 8.886 -11.010 1.00 79.06 101 ARG A O 1
ATOM 823 N N . SER A 1 102 ? 2.450 7.350 -9.995 1.00 72.00 102 SER A N 1
ATOM 824 C CA . SER A 1 102 ? 1.963 8.264 -8.960 1.00 72.00 102 SER A CA 1
ATOM 825 C C . SER A 1 102 ? 2.114 7.671 -7.565 1.00 72.00 102 SER A C 1
ATOM 827 O O . SER A 1 102 ? 1.691 6.548 -7.328 1.00 72.00 102 SER A O 1
ATOM 829 N N . PRO A 1 103 ? 2.597 8.443 -6.575 1.00 68.19 103 PRO A N 1
ATOM 830 C CA . PRO A 1 103 ? 2.648 7.976 -5.193 1.00 68.19 103 PRO A CA 1
ATOM 831 C C . PRO A 1 103 ? 1.282 8.047 -4.487 1.00 68.19 103 PRO A C 1
ATOM 833 O O . PRO A 1 103 ? 1.230 8.035 -3.261 1.00 68.19 103 PRO A O 1
ATOM 836 N N . THR A 1 104 ? 0.182 8.229 -5.223 1.00 73.19 104 THR A N 1
ATOM 837 C CA . THR A 1 104 ? -1.164 8.375 -4.657 1.00 73.19 104 THR A CA 1
ATOM 838 C C . THR A 1 104 ? -2.121 7.392 -5.302 1.00 73.19 104 THR A C 1
ATOM 840 O O . THR A 1 104 ? -2.256 7.388 -6.528 1.00 73.19 104 THR A O 1
ATOM 843 N N . SER A 1 105 ? -2.855 6.666 -4.472 1.00 80.88 105 SER A N 1
ATOM 844 C CA . SER A 1 105 ? -3.912 5.760 -4.900 1.00 80.88 105 SER A CA 1
ATOM 845 C C . SER A 1 105 ? -5.204 6.515 -5.237 1.00 80.88 105 SER A C 1
ATOM 847 O O . SER A 1 105 ? -5.460 7.595 -4.695 1.00 80.88 105 SER A O 1
ATOM 849 N N . LYS A 1 106 ? -6.049 5.951 -6.104 1.00 84.94 106 LYS A N 1
ATOM 850 C CA . LYS A 1 106 ? -7.394 6.468 -6.416 1.00 84.94 106 LYS A CA 1
ATOM 851 C C . LYS A 1 106 ? -8.463 5.493 -5.932 1.00 84.94 106 LYS A C 1
ATOM 853 O O . LYS A 1 106 ? -8.353 4.301 -6.186 1.00 84.94 106 LYS A O 1
ATOM 858 N N . GLU A 1 107 ? -9.510 5.995 -5.281 1.00 80.81 107 GLU A N 1
ATOM 859 C CA . GLU A 1 107 ? -10.675 5.175 -4.926 1.00 80.81 107 GLU A CA 1
ATOM 860 C C . GLU A 1 107 ? -11.395 4.741 -6.207 1.00 80.81 107 GLU A C 1
ATOM 862 O O . GLU A 1 107 ? -11.832 5.585 -6.992 1.00 80.81 107 GLU A O 1
ATOM 867 N N . GLN A 1 108 ? -11.509 3.432 -6.427 1.00 81.12 108 GLN A N 1
ATOM 868 C CA . GLN A 1 108 ? -12.268 2.881 -7.552 1.00 81.12 108 GLN A CA 1
ATOM 869 C C . GLN A 1 108 ? -13.631 2.355 -7.109 1.00 81.12 108 GLN A C 1
ATOM 871 O O . GLN A 1 108 ? -14.616 2.477 -7.836 1.00 81.12 108 GLN A O 1
ATOM 876 N N . PHE A 1 109 ? -13.685 1.738 -5.933 1.00 83.62 109 PHE A N 1
ATOM 877 C CA . PHE A 1 109 ? -14.870 1.043 -5.456 1.00 83.62 109 PHE A CA 1
ATOM 878 C C . PHE A 1 109 ? -15.085 1.322 -3.976 1.00 83.62 109 PHE A C 1
ATOM 880 O O . PHE A 1 109 ? -14.119 1.334 -3.217 1.00 83.62 109 PHE A O 1
ATOM 887 N N . SER A 1 110 ? -16.343 1.518 -3.576 1.00 87.75 110 SER A N 1
ATOM 888 C CA . SER A 1 110 ? -16.732 1.788 -2.194 1.00 87.75 110 SER A CA 1
ATOM 889 C C . SER A 1 110 ? -18.099 1.195 -1.890 1.00 87.75 110 SER A C 1
ATOM 891 O O . SER A 1 110 ? -19.060 1.408 -2.632 1.00 87.75 110 SER A O 1
ATOM 893 N N . VAL A 1 111 ? -18.185 0.430 -0.803 1.00 88.25 111 VAL A N 1
ATOM 894 C CA . VAL A 1 111 ? -19.416 -0.244 -0.373 1.00 88.25 111 VAL A CA 1
ATOM 895 C C . VAL A 1 111 ? -19.652 -0.007 1.102 1.00 88.25 111 VAL A C 1
ATOM 897 O O . VAL A 1 111 ? -18.755 -0.209 1.918 1.00 88.25 111 VAL A O 1
ATOM 900 N N . ASN A 1 112 ? -20.887 0.365 1.442 1.00 89.38 112 ASN A N 1
ATOM 901 C CA . ASN A 1 112 ? -21.344 0.445 2.823 1.00 89.38 112 ASN A CA 1
ATOM 902 C C . ASN A 1 112 ? -21.497 -0.953 3.423 1.00 89.38 112 ASN A C 1
ATOM 904 O O . ASN A 1 112 ? -22.106 -1.838 2.824 1.00 89.38 112 ASN A O 1
ATOM 908 N N . ILE A 1 113 ? -21.010 -1.117 4.643 1.00 87.44 113 ILE A N 1
ATOM 909 C CA . ILE A 1 113 ? -21.117 -2.336 5.433 1.00 87.44 113 ILE A CA 1
ATOM 910 C C . ILE A 1 113 ? -21.879 -2.054 6.726 1.00 87.44 113 ILE A C 1
ATOM 912 O O . ILE A 1 113 ? -21.872 -0.946 7.262 1.00 87.44 113 ILE A O 1
ATOM 916 N N . THR A 1 114 ? -22.546 -3.076 7.250 1.00 85.06 114 THR A N 1
ATOM 917 C CA . THR A 1 114 ? -23.164 -3.033 8.578 1.00 85.06 114 THR A CA 1
ATOM 918 C C . THR A 1 114 ? -22.221 -3.742 9.550 1.00 85.06 114 THR A C 1
ATOM 920 O O . THR A 1 114 ? -22.196 -4.966 9.607 1.00 85.06 114 THR A O 1
ATOM 923 N N . GLY A 1 115 ? -21.393 -2.981 10.273 1.00 80.88 115 GLY A N 1
ATOM 924 C CA . GLY A 1 115 ? -20.434 -3.516 11.249 1.00 80.88 115 GLY A CA 1
ATOM 925 C C . GLY A 1 115 ? -18.976 -3.160 10.956 1.00 80.88 115 GLY A C 1
ATOM 926 O O . GLY A 1 115 ? -18.686 -2.279 10.150 1.00 80.88 115 GLY A O 1
ATOM 927 N N . VAL A 1 116 ? -18.057 -3.838 11.649 1.00 79.62 116 VAL A N 1
ATOM 928 C CA . VAL A 1 116 ? -16.609 -3.608 11.552 1.00 79.62 116 VAL A CA 1
ATOM 929 C C . VAL A 1 116 ? -15.936 -4.864 11.012 1.00 79.62 116 VAL A C 1
ATOM 931 O O . VAL A 1 116 ? -16.081 -5.941 11.582 1.00 79.62 116 VAL A O 1
ATOM 934 N N . ILE A 1 117 ? -15.174 -4.721 9.930 1.00 82.94 117 ILE A N 1
ATOM 935 C CA . ILE A 1 117 ? -14.301 -5.786 9.420 1.00 82.94 117 ILE A CA 1
ATOM 936 C C . ILE A 1 117 ? -12.949 -5.651 10.102 1.00 82.94 117 ILE A C 1
ATOM 938 O O . ILE A 1 117 ? -12.309 -4.615 9.950 1.00 82.94 117 ILE A O 1
ATOM 942 N N . TYR A 1 118 ? -12.528 -6.655 10.864 1.00 84.81 118 TYR A N 1
ATOM 943 C CA . TYR A 1 118 ? -11.257 -6.614 11.595 1.00 84.81 118 TYR A CA 1
ATOM 944 C C . TYR A 1 118 ? -10.055 -6.996 10.740 1.00 84.81 118 TYR A C 1
ATOM 946 O O . TYR A 1 118 ? -8.980 -6.445 10.949 1.00 84.81 118 TYR A O 1
ATOM 954 N N . ASP A 1 119 ? -10.253 -7.914 9.800 1.00 87.69 119 ASP A N 1
ATOM 955 C CA . ASP A 1 119 ? -9.184 -8.500 9.006 1.00 87.69 119 ASP A CA 1
ATOM 956 C C . ASP A 1 119 ? -9.710 -8.882 7.618 1.00 87.69 119 ASP A C 1
ATOM 958 O O . ASP A 1 119 ? -10.911 -9.124 7.448 1.00 87.69 119 ASP A O 1
ATOM 962 N N . ALA A 1 120 ? -8.819 -8.917 6.634 1.00 89.62 120 ALA A N 1
ATOM 963 C CA . ALA A 1 120 ? -9.115 -9.357 5.281 1.00 89.62 120 ALA A CA 1
ATOM 964 C C . ALA A 1 120 ? -7.895 -10.066 4.687 1.00 89.62 120 ALA A C 1
ATOM 966 O O . ALA A 1 120 ? -6.764 -9.614 4.823 1.00 89.62 120 ALA A O 1
ATOM 967 N N . LEU A 1 121 ? -8.134 -11.163 3.972 1.00 91.62 121 LEU A N 1
ATOM 968 C CA . LEU A 1 121 ? -7.100 -11.875 3.229 1.00 91.62 121 LEU A CA 1
ATOM 969 C C . LEU A 1 121 ? -7.387 -11.743 1.736 1.00 91.62 121 LEU A C 1
ATOM 971 O O . LEU A 1 121 ? -8.510 -11.986 1.296 1.00 91.62 121 LEU A O 1
ATOM 975 N N . ALA A 1 122 ? -6.365 -11.369 0.970 1.00 90.25 122 ALA A N 1
ATOM 976 C CA . ALA A 1 122 ? -6.383 -11.421 -0.485 1.00 90.25 122 ALA A CA 1
ATOM 977 C C . ALA A 1 122 ? -5.566 -12.634 -0.936 1.00 90.25 122 ALA A C 1
ATOM 979 O O . ALA A 1 122 ? -4.400 -12.776 -0.567 1.00 90.25 122 ALA A O 1
ATOM 980 N N . ALA A 1 123 ? -6.191 -13.521 -1.704 1.00 88.44 123 ALA A N 1
ATOM 981 C CA . ALA A 1 123 ? -5.548 -14.692 -2.275 1.00 88.44 123 ALA A CA 1
ATOM 982 C C . ALA A 1 123 ? -6.295 -15.135 -3.534 1.00 88.44 123 ALA A C 1
ATOM 984 O O . ALA A 1 123 ? -7.494 -14.892 -3.676 1.00 88.44 123 ALA A O 1
ATOM 985 N N . ASP A 1 124 ? -5.570 -15.811 -4.416 1.00 84.88 124 ASP A N 1
ATOM 986 C CA . ASP A 1 124 ? -6.150 -16.613 -5.483 1.00 84.88 124 ASP A CA 1
ATOM 987 C C . ASP A 1 124 ? -6.411 -18.015 -4.914 1.00 84.88 124 ASP A C 1
ATOM 989 O O . ASP A 1 124 ? -5.471 -18.733 -4.560 1.00 84.88 124 ASP A O 1
ATOM 993 N N . PHE A 1 125 ? -7.682 -18.365 -4.713 1.00 81.69 125 PHE A N 1
ATOM 994 C CA . PHE A 1 125 ? -8.076 -19.680 -4.213 1.00 81.69 125 PHE A CA 1
ATOM 995 C C . PHE A 1 125 ? -8.464 -20.557 -5.402 1.00 81.69 125 PHE A C 1
ATOM 997 O O . PHE A 1 125 ? -9.482 -20.307 -6.048 1.00 81.69 125 PHE A O 1
ATOM 1004 N N . ASN A 1 126 ? -7.664 -21.591 -5.651 1.00 71.94 126 ASN A N 1
ATOM 1005 C CA . ASN A 1 126 ? -7.938 -22.653 -6.617 1.00 71.94 126 ASN A CA 1
ATOM 1006 C C . ASN A 1 126 ? -8.115 -23.984 -5.883 1.00 71.94 126 ASN A C 1
ATOM 1008 O O . ASN A 1 126 ? -7.275 -24.264 -4.995 1.00 71.94 126 ASN A O 1
#

Sequence (126 aa):
MNYVMKFRILPLSIFFRHFLIIILVFQSFVNGKNDDQTKNLGSSNGDGRHVFDINFGKNKKYAIDDCIPLAFGDFNADKVIDIFCRNTKGNTIRIMLNDDRSPTSKEQFSVNITGVIYDALAADFN

Organism: NCBI:txid392032

Secondary structure (DSSP, 8-state):
--------PPPHHHHHHHHHHHHHHHHHHHT---------S----TTS-----TTSSTT------SEEEEEEE-SSSSSSPEEEEEESSSSEEEEEEEETTEEEEEEEEEEE-SS-----------

Radius of gyration: 35.45 Å; chains: 1; bounding box: 118×63×38 Å

pLDDT: mean 72.75, std 14.76, range [39.53, 94.06]

Foldseek 3Di:
DDDDDDDDDDDPVVVVVVVVVVVVVVCVVVPPPPPVPPVPVFPPDPPLDRPDDPCVPVPPPAPPAQWDFAEWDDPPPPPDI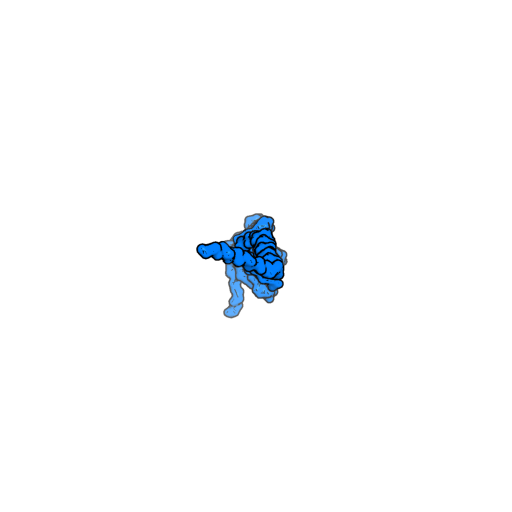WTWTARPVAQKIFIWDDDPNDPHTHTDDIDHDDDDDPHDYDDDDD